Protein AF-A0A7R9M167-F1 (afdb_monomer)

Sequence (145 aa):
MDAEESMINKLKQACGYEFTSKLHRMFTDIKVSDDLNNNFNDYLRQNVVELGINFNIYVLQAGAWPLNQSALSPFAIPQSLEKSVSAFETFYASKFNGRKLTWLHHLCQTELKFGFTRRNYTVVMGTYHMAILLLFESSDSLHYW

Secondary structure (DSSP, 8-state):
-HHHHHHHHHHHHHH-HHHHHHHHHHHHHHHHHHHHHHHHHHHHHHTT---SS--------TTTS----TT-------HHHHHHHHHHHHHHHHHSTT------GGG-EEEEEE-SSSS-EEEEEEHHHHHHHHTTSS-S-----

Mean predicted aligned error: 4.82 Å

Organism: NCBI:txid1979941

Foldseek 3Di:
DVVLVVVLVVCCVVPNCVVSVLVVLQVVQQVVQVVLVVVLVVVCVVVVPDLVDDDGDGDHDPVSDPDDLPPDDDDDQDPSCPSVVVSSQVVCCVVDPPDDDDDDQQPDKDWDWDPPDPDIDIDIDGSVVVVVVVVCVPPVDDDPD

Radius of gyration: 18.95 Å; Cα contacts (8 Å, |Δi|>4): 97; chains: 1; bounding box: 45×37×58 Å

Structure (mmCIF, N/CA/C/O backbone):
data_AF-A0A7R9M167-F1
#
_entry.id   AF-A0A7R9M167-F1
#
loop_
_atom_site.group_PDB
_atom_site.id
_atom_site.type_symbol
_atom_site.label_atom_id
_atom_site.label_alt_id
_atom_site.label_comp_id
_atom_site.label_asym_id
_atom_site.label_entity_id
_atom_site.label_seq_id
_atom_site.pdbx_PDB_ins_code
_atom_site.Cartn_x
_atom_site.Cartn_y
_atom_site.Cartn_z
_atom_site.occupancy
_atom_site.B_iso_or_equiv
_atom_site.auth_seq_id
_atom_site.auth_comp_id
_atom_site.auth_asym_id
_atom_site.auth_atom_id
_atom_site.pdbx_PDB_model_num
ATOM 1 N N . MET A 1 1 ? 4.191 7.421 16.399 1.00 73.31 1 MET A N 1
ATOM 2 C CA . MET A 1 1 ? 3.004 6.681 16.869 1.00 73.31 1 MET A CA 1
ATOM 3 C C . MET A 1 1 ? 2.573 7.133 18.261 1.00 73.31 1 MET A C 1
ATOM 5 O O . MET A 1 1 ? 1.392 7.395 18.446 1.00 73.31 1 MET A O 1
ATOM 9 N N . ASP A 1 2 ? 3.497 7.293 19.217 1.00 84.38 2 ASP A N 1
ATOM 10 C CA . ASP A 1 2 ? 3.164 7.732 20.587 1.00 84.38 2 ASP A CA 1
ATOM 11 C C . ASP A 1 2 ? 2.513 9.124 20.661 1.00 84.38 2 ASP A C 1
ATOM 13 O O . ASP A 1 2 ? 1.600 9.354 21.457 1.00 84.38 2 ASP A O 1
ATOM 17 N N . ALA A 1 3 ? 2.959 10.064 19.821 1.00 92.31 3 ALA A N 1
ATOM 18 C CA . ALA A 1 3 ? 2.403 11.415 19.779 1.00 92.31 3 ALA A CA 1
ATOM 19 C C . ALA A 1 3 ? 0.954 11.414 19.270 1.00 92.31 3 ALA A C 1
ATOM 21 O O . ALA A 1 3 ? 0.082 12.068 19.847 1.00 92.31 3 ALA A O 1
ATOM 22 N N . GLU A 1 4 ? 0.685 10.647 18.218 1.00 90.38 4 GLU A N 1
ATOM 23 C CA . GLU A 1 4 ? -0.644 10.519 17.638 1.00 90.38 4 GLU A CA 1
ATOM 24 C C . GLU A 1 4 ? -1.601 9.761 18.571 1.00 90.38 4 GLU A C 1
ATOM 26 O O . GLU A 1 4 ? -2.745 10.179 18.756 1.00 90.38 4 GLU A O 1
ATOM 31 N N . GLU A 1 5 ? -1.127 8.707 19.240 1.00 90.38 5 GLU A N 1
ATOM 32 C CA . GLU A 1 5 ? -1.904 7.970 20.242 1.00 90.38 5 GLU A CA 1
ATOM 33 C C . GLU A 1 5 ? -2.239 8.856 21.456 1.00 90.38 5 GLU A C 1
ATOM 35 O O . GLU A 1 5 ? -3.380 8.885 21.927 1.00 90.38 5 GLU A O 1
ATOM 40 N N . SER A 1 6 ? -1.284 9.671 21.916 1.00 93.44 6 SER A N 1
ATOM 41 C CA . SER A 1 6 ? -1.509 10.676 22.964 1.00 93.44 6 SER A CA 1
ATOM 42 C C . SER A 1 6 ? -2.563 11.712 22.556 1.00 93.44 6 SER A C 1
ATOM 44 O O . SER A 1 6 ? -3.451 12.042 23.347 1.00 93.44 6 SER A O 1
ATOM 46 N N . MET A 1 7 ? -2.522 12.196 21.311 1.00 94.50 7 MET A N 1
ATOM 47 C CA . MET A 1 7 ? -3.517 13.133 20.782 1.00 94.50 7 MET A CA 1
ATOM 48 C C . MET A 1 7 ? -4.923 12.521 20.766 1.00 94.50 7 MET A C 1
ATOM 50 O O . MET A 1 7 ? -5.872 13.150 21.240 1.00 94.50 7 MET A O 1
ATOM 54 N N . ILE A 1 8 ? -5.060 11.287 20.276 1.00 93.25 8 ILE A N 1
ATOM 55 C CA . ILE A 1 8 ? -6.343 10.574 20.237 1.00 93.25 8 ILE A CA 1
ATOM 56 C C . ILE A 1 8 ? -6.891 10.372 21.654 1.00 93.25 8 ILE A C 1
ATOM 58 O O . ILE A 1 8 ? -8.076 10.608 21.895 1.00 93.25 8 ILE A O 1
ATOM 62 N N . ASN A 1 9 ? -6.037 10.006 22.611 1.00 93.62 9 ASN A N 1
ATOM 63 C CA . ASN A 1 9 ? -6.438 9.835 24.006 1.00 93.62 9 ASN A CA 1
ATOM 64 C C . ASN A 1 9 ? -6.940 11.141 24.635 1.00 93.62 9 ASN A C 1
ATOM 66 O O . ASN A 1 9 ? -7.956 11.133 25.333 1.00 93.62 9 ASN A O 1
ATOM 70 N N . LYS A 1 10 ? -6.296 12.276 24.345 1.00 95.81 10 LYS A N 1
ATOM 71 C CA . LYS A 1 10 ? -6.767 13.595 24.798 1.00 95.81 10 LYS A CA 1
ATOM 72 C C . LYS A 1 10 ? -8.117 13.964 24.180 1.00 95.81 10 LYS A C 1
ATOM 74 O O . LYS A 1 10 ? -9.009 14.409 24.896 1.00 95.81 10 LYS A O 1
ATOM 79 N N . LEU A 1 11 ? -8.305 13.722 22.880 1.00 95.94 11 LEU A N 1
ATOM 80 C CA . LEU A 1 11 ? -9.593 13.941 22.210 1.00 95.94 11 LEU A CA 1
ATOM 81 C C . LEU A 1 11 ? -10.695 13.046 22.783 1.00 95.94 11 LEU A C 1
ATOM 83 O O . LEU A 1 11 ? -11.822 13.497 22.961 1.00 95.94 11 LEU A O 1
ATOM 87 N N . LYS A 1 12 ? -10.375 11.798 23.132 1.00 95.62 12 LYS A N 1
ATOM 88 C CA . LYS A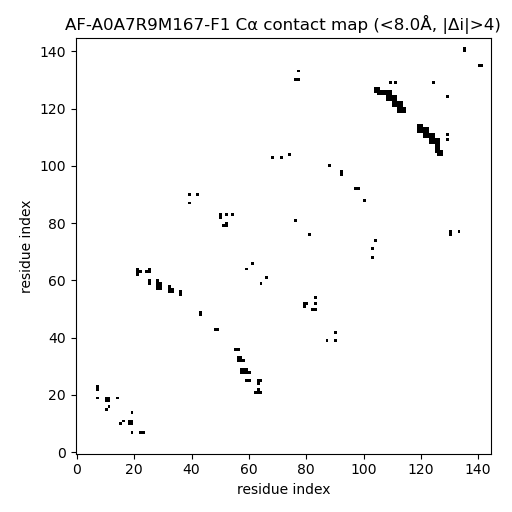 1 12 ? -11.315 10.875 23.775 1.00 95.62 12 LYS A CA 1
ATOM 89 C C . LYS A 1 12 ? -11.747 11.378 25.151 1.00 95.62 12 LYS A C 1
ATOM 91 O O . LYS A 1 12 ? -12.923 11.276 25.481 1.00 95.62 12 LYS A O 1
ATOM 96 N N . GLN A 1 13 ? -10.819 11.920 25.940 1.00 95.38 13 GLN A N 1
ATOM 97 C CA . GLN A 1 13 ? -11.131 12.506 27.247 1.00 95.38 13 GLN A CA 1
ATOM 98 C C . GLN A 1 13 ? -12.011 13.755 27.119 1.00 95.38 13 GLN A C 1
ATOM 100 O O . GLN A 1 13 ? -12.941 13.921 27.900 1.00 95.38 13 GLN A O 1
ATOM 105 N N . ALA A 1 14 ? -11.744 14.607 26.125 1.00 96.56 14 ALA A N 1
ATOM 106 C CA . ALA A 1 14 ? -12.472 15.860 25.933 1.00 96.56 14 ALA A CA 1
ATOM 107 C C . ALA A 1 14 ? -13.846 15.685 25.260 1.00 96.56 14 ALA A C 1
ATOM 109 O O . ALA A 1 14 ? -14.794 16.381 25.610 1.00 96.56 14 ALA A O 1
ATOM 110 N N . CYS A 1 15 ? -13.956 14.780 24.283 1.00 94.88 15 CYS A N 1
ATOM 111 C CA . CYS A 1 15 ? -15.110 14.680 23.379 1.00 94.88 15 CYS A CA 1
ATOM 112 C C . CYS A 1 15 ? -15.818 13.314 23.421 1.00 94.88 15 CYS A C 1
ATOM 114 O O . CYS A 1 15 ? -16.833 13.127 22.752 1.00 94.88 15 CYS A O 1
ATOM 116 N N . GLY A 1 16 ? -15.303 12.355 24.193 1.00 94.62 16 GLY A N 1
ATOM 117 C CA . GLY A 1 16 ? -15.867 11.016 24.330 1.00 94.62 16 GLY A CA 1
ATOM 118 C C . GLY A 1 16 ? -15.350 9.994 23.310 1.00 94.62 16 GLY A C 1
ATOM 119 O O . GLY A 1 16 ? -14.629 10.294 22.353 1.00 94.62 16 GLY A O 1
ATOM 120 N N . TYR A 1 17 ? -15.718 8.732 23.540 1.00 92.44 17 TYR A N 1
ATOM 121 C CA . TYR A 1 17 ? -15.259 7.599 22.731 1.00 92.44 17 TYR A CA 1
ATOM 122 C C . TYR A 1 17 ? -15.811 7.620 21.302 1.00 92.44 17 TYR A C 1
ATOM 124 O O . TYR A 1 17 ? -15.041 7.465 20.357 1.00 92.44 17 TYR A O 1
ATOM 132 N N . GLU A 1 18 ? -17.111 7.875 21.132 1.00 93.06 18 GLU A N 1
ATOM 133 C CA . GLU A 1 18 ? -17.768 7.859 19.816 1.00 93.06 18 GLU A CA 1
ATOM 134 C C . GLU A 1 18 ? -17.089 8.802 18.814 1.00 93.06 18 GLU A C 1
ATOM 136 O O . GLU A 1 18 ? -16.878 8.430 17.658 1.00 93.06 18 GLU A O 1
ATOM 141 N N . PHE A 1 19 ? -16.635 9.970 19.285 1.00 91.56 19 PHE A N 1
ATOM 142 C CA . PHE A 1 19 ? -15.918 10.959 18.479 1.00 91.56 19 PHE A CA 1
ATOM 143 C C . PHE A 1 19 ? -14.580 10.435 17.932 1.00 91.56 19 PHE A C 1
ATOM 145 O O . PHE A 1 19 ? -14.210 10.710 16.793 1.00 91.56 19 PHE A O 1
ATOM 152 N N . THR A 1 20 ? -13.855 9.645 18.726 1.00 94.81 20 THR A N 1
ATOM 153 C CA . THR A 1 20 ? -12.519 9.134 18.374 1.00 94.81 20 THR A CA 1
ATOM 154 C C . THR A 1 20 ? -12.533 7.706 17.831 1.00 94.81 20 THR A C 1
ATOM 156 O O . THR A 1 20 ? -11.479 7.176 17.476 1.00 94.81 20 THR A O 1
ATOM 159 N N . SER A 1 21 ? -13.703 7.072 17.743 1.00 93.69 21 SER A N 1
ATOM 160 C CA . SER A 1 21 ? -13.865 5.668 17.346 1.00 93.69 21 SER A CA 1
ATOM 161 C C . SER A 1 21 ? -13.231 5.353 15.984 1.00 93.69 21 SER A C 1
ATOM 163 O O . SER A 1 21 ? -12.514 4.361 15.849 1.00 93.69 21 SER A O 1
ATOM 165 N N . LYS A 1 22 ? -13.418 6.228 14.985 1.00 94.12 22 LYS A N 1
ATOM 166 C CA . LYS A 1 22 ? -12.805 6.084 13.653 1.00 94.12 22 LYS A CA 1
ATOM 167 C C . LYS A 1 22 ? -11.285 6.213 13.695 1.00 94.12 22 LYS A C 1
ATOM 169 O O . LYS A 1 22 ? -10.610 5.389 13.094 1.00 94.12 22 LYS A O 1
ATOM 174 N N . LEU A 1 23 ? -10.750 7.172 14.456 1.00 94.06 23 LEU A N 1
ATOM 175 C CA . LEU A 1 23 ? -9.301 7.358 14.604 1.00 94.06 23 LEU A CA 1
ATOM 176 C C . LEU A 1 23 ? -8.637 6.124 15.226 1.00 94.06 23 LEU A C 1
ATOM 178 O O . LEU A 1 23 ? -7.601 5.680 14.743 1.00 94.06 23 LEU A O 1
ATOM 182 N N . HIS A 1 24 ? -9.263 5.518 16.239 1.00 92.00 24 HIS A N 1
ATOM 183 C CA . HIS A 1 24 ? -8.767 4.264 16.812 1.00 92.00 24 HIS A CA 1
ATOM 184 C C . HIS A 1 24 ? -8.746 3.140 15.772 1.00 92.00 24 HIS A C 1
ATOM 186 O O . HIS A 1 24 ? -7.741 2.446 15.659 1.00 92.00 24 HIS A O 1
ATOM 192 N N . ARG A 1 25 ? -9.817 2.986 14.980 1.00 94.81 25 ARG A N 1
ATOM 193 C CA . ARG A 1 25 ? -9.866 1.979 13.907 1.00 94.81 25 ARG A CA 1
ATOM 194 C C . ARG A 1 25 ? -8.800 2.221 12.841 1.00 94.81 25 ARG A C 1
ATOM 196 O O . ARG A 1 25 ? -8.140 1.271 12.450 1.00 94.81 25 ARG A O 1
ATOM 203 N N . MET A 1 26 ? -8.569 3.473 12.442 1.00 95.25 26 MET A N 1
ATOM 204 C CA . MET A 1 26 ? -7.481 3.822 11.520 1.00 95.25 26 MET A CA 1
ATOM 205 C C . MET A 1 26 ? -6.118 3.387 12.078 1.00 95.25 26 MET A C 1
ATOM 207 O O . MET A 1 26 ? -5.324 2.788 11.362 1.00 95.25 26 MET A O 1
ATOM 211 N N . PHE A 1 27 ? -5.860 3.614 13.369 1.00 92.50 27 PHE A N 1
ATOM 212 C CA . PHE A 1 27 ? -4.628 3.157 14.024 1.00 92.50 27 PHE A CA 1
ATOM 213 C C . PHE A 1 27 ? -4.506 1.636 14.062 1.00 92.50 27 PHE A C 1
ATOM 215 O O . PHE A 1 27 ? -3.425 1.098 13.818 1.00 92.50 27 PHE A O 1
ATOM 222 N N . THR A 1 28 ? -5.603 0.941 14.360 1.00 94.00 28 THR A N 1
ATOM 223 C CA . THR A 1 28 ? -5.646 -0.520 14.313 1.00 94.00 28 THR A CA 1
ATOM 224 C C . THR A 1 28 ? -5.353 -1.034 12.907 1.00 94.00 28 THR A C 1
ATOM 226 O O . THR A 1 28 ? -4.544 -1.944 12.779 1.00 94.00 28 THR A O 1
ATOM 229 N N . ASP A 1 29 ? -5.931 -0.432 11.865 1.00 95.88 29 ASP A N 1
ATOM 230 C CA . ASP A 1 29 ? -5.687 -0.824 10.472 1.00 95.88 29 ASP A CA 1
ATOM 231 C C . ASP A 1 29 ? -4.199 -0.703 10.099 1.00 95.88 29 ASP A C 1
ATOM 233 O O . ASP A 1 29 ? -3.654 -1.612 9.473 1.00 95.88 29 ASP A O 1
ATOM 237 N N . ILE A 1 30 ? -3.516 0.370 10.527 1.00 94.12 30 ILE A N 1
ATOM 238 C CA . ILE A 1 30 ? -2.068 0.532 10.303 1.00 94.12 30 ILE A CA 1
ATOM 239 C C . ILE A 1 30 ? -1.275 -0.573 11.010 1.00 94.12 30 ILE A C 1
ATOM 241 O O . ILE A 1 30 ? -0.492 -1.257 10.358 1.00 94.12 30 ILE A O 1
ATOM 245 N N . LYS A 1 31 ? -1.522 -0.811 12.306 1.00 92.25 31 LYS A N 1
ATOM 246 C CA . LYS A 1 31 ? -0.802 -1.843 13.078 1.00 92.25 31 LYS A CA 1
ATOM 247 C C . LYS A 1 31 ? -1.037 -3.253 12.5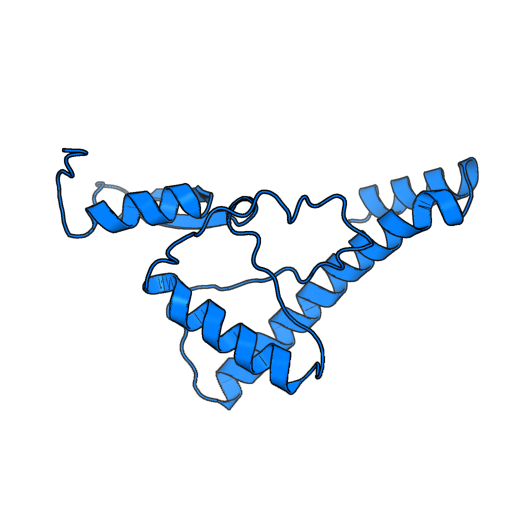15 1.00 92.25 31 LYS A C 1
ATOM 249 O O . LYS A 1 31 ? -0.099 -4.019 12.342 1.00 92.25 31 LYS A O 1
ATOM 254 N N . VAL A 1 32 ? -2.286 -3.587 12.185 1.00 95.00 32 VAL A N 1
ATOM 255 C CA . VAL A 1 32 ? -2.648 -4.899 11.619 1.00 95.00 32 VAL A CA 1
ATOM 256 C C . VAL A 1 32 ? -2.046 -5.095 10.227 1.00 95.00 32 VAL A C 1
ATOM 258 O O . VAL A 1 32 ? -1.731 -6.223 9.848 1.00 95.00 32 VAL A O 1
ATOM 261 N N . SER A 1 33 ? -1.867 -4.016 9.462 1.00 96.69 33 SER A N 1
ATOM 262 C CA . SER A 1 33 ? -1.200 -4.093 8.163 1.00 96.69 33 SER A CA 1
ATOM 263 C C . SER A 1 33 ? 0.259 -4.529 8.304 1.00 96.69 33 SER A C 1
ATOM 265 O O . SER A 1 33 ? 0.703 -5.355 7.512 1.00 96.69 33 SER A O 1
ATOM 267 N N . ASP A 1 34 ? 0.990 -4.077 9.326 1.00 95.38 34 ASP A N 1
ATOM 268 C CA . ASP A 1 34 ? 2.377 -4.510 9.562 1.00 95.38 34 ASP A CA 1
ATOM 269 C C . ASP A 1 34 ? 2.463 -6.031 9.791 1.00 95.38 34 ASP A C 1
ATOM 271 O O . ASP A 1 34 ? 3.247 -6.727 9.138 1.00 95.38 34 ASP A O 1
ATOM 275 N N . ASP A 1 35 ? 1.584 -6.580 10.635 1.00 95.62 35 ASP A N 1
ATOM 276 C CA . ASP A 1 35 ? 1.483 -8.029 10.850 1.00 95.62 35 ASP A CA 1
ATOM 277 C C . ASP A 1 35 ? 1.103 -8.770 9.563 1.00 95.62 35 ASP A C 1
ATOM 279 O O . ASP A 1 35 ? 1.605 -9.862 9.276 1.00 95.62 35 ASP A O 1
ATOM 283 N N . LEU A 1 36 ? 0.210 -8.194 8.760 1.00 96.94 36 LEU A N 1
ATOM 284 C CA . LEU A 1 36 ? -0.208 -8.774 7.491 1.00 96.94 36 LEU A CA 1
ATOM 285 C C . LEU A 1 36 ? 0.943 -8.821 6.478 1.00 96.94 36 LEU A C 1
ATOM 287 O O . LEU A 1 36 ? 1.078 -9.829 5.785 1.00 96.94 36 LEU A O 1
ATOM 291 N N . ASN A 1 37 ? 1.793 -7.793 6.431 1.00 97.75 37 ASN A N 1
ATOM 292 C CA . ASN A 1 37 ? 2.996 -7.773 5.597 1.00 97.75 37 ASN A CA 1
ATOM 293 C C . ASN A 1 37 ? 4.012 -8.827 6.040 1.00 97.75 37 ASN A C 1
ATOM 295 O O . ASN A 1 37 ? 4.558 -9.538 5.198 1.00 97.75 37 ASN A O 1
ATOM 299 N N . ASN A 1 38 ? 4.226 -9.000 7.346 1.00 96.94 38 ASN A N 1
ATOM 300 C CA . ASN A 1 38 ? 5.089 -10.068 7.862 1.00 96.94 38 ASN A CA 1
ATOM 301 C C . ASN A 1 38 ? 4.573 -11.452 7.444 1.00 96.94 38 ASN A C 1
ATOM 303 O O . ASN A 1 38 ? 5.310 -12.253 6.871 1.00 96.94 38 ASN A O 1
ATOM 307 N N . ASN A 1 39 ? 3.271 -11.688 7.622 1.00 97.12 39 ASN A N 1
ATOM 308 C CA . ASN A 1 39 ? 2.617 -12.916 7.178 1.00 97.12 39 ASN A CA 1
ATOM 309 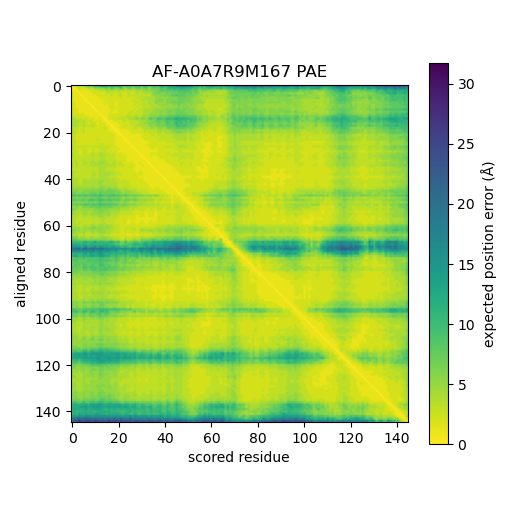C C . ASN A 1 39 ? 2.713 -13.133 5.659 1.00 97.12 39 ASN A C 1
ATOM 311 O O . ASN A 1 39 ? 2.837 -14.271 5.207 1.00 97.12 39 ASN A O 1
ATOM 315 N N . PHE A 1 40 ? 2.616 -12.063 4.869 1.00 97.88 40 PHE A N 1
ATOM 316 C CA . PHE A 1 40 ? 2.753 -12.132 3.419 1.00 97.88 40 PHE A CA 1
ATOM 317 C C . PHE A 1 40 ? 4.187 -12.490 3.017 1.00 97.88 40 PHE A C 1
ATOM 319 O O . PHE A 1 40 ? 4.382 -13.374 2.188 1.00 97.88 40 PHE A O 1
ATOM 326 N N . ASN A 1 41 ? 5.193 -11.894 3.657 1.00 96.75 41 ASN A N 1
ATOM 327 C CA . ASN A 1 41 ? 6.598 -12.238 3.436 1.00 96.75 41 ASN A CA 1
ATOM 328 C C . ASN A 1 41 ? 6.892 -13.711 3.754 1.00 96.75 41 ASN A C 1
ATOM 330 O O . ASN A 1 41 ? 7.603 -14.376 3.000 1.00 96.75 41 ASN A O 1
ATOM 334 N N . ASP A 1 42 ? 6.311 -14.252 4.824 1.00 96.69 42 ASP A N 1
ATOM 335 C CA . ASP A 1 42 ? 6.446 -15.674 5.148 1.00 96.69 42 ASP A CA 1
ATOM 336 C C . ASP A 1 42 ? 5.735 -16.568 4.127 1.00 96.69 42 ASP A C 1
ATOM 338 O O . ASP A 1 42 ? 6.292 -17.585 3.711 1.00 96.69 42 ASP A O 1
ATOM 342 N N . TYR A 1 43 ? 4.555 -16.163 3.648 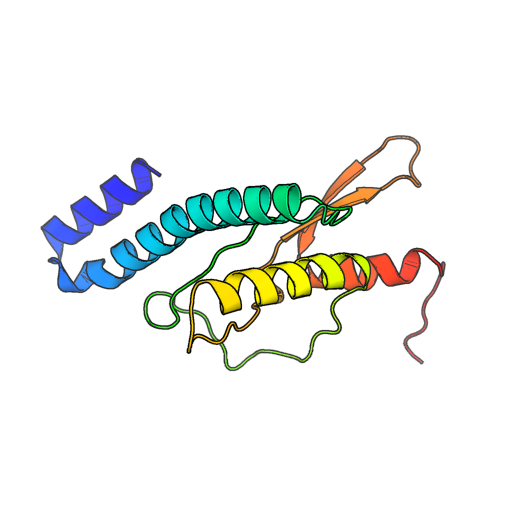1.00 97.06 43 TYR A N 1
ATOM 343 C CA . TYR A 1 43 ? 3.868 -16.838 2.546 1.00 97.06 43 TYR A CA 1
ATOM 344 C C . TYR A 1 43 ? 4.727 -16.871 1.272 1.00 97.06 43 TYR A C 1
ATOM 346 O O . TYR A 1 43 ? 4.850 -17.928 0.650 1.00 97.06 43 TYR A O 1
ATOM 354 N N . LEU A 1 44 ? 5.367 -15.756 0.901 1.00 96.56 44 LEU A N 1
ATOM 355 C CA . LEU A 1 44 ? 6.255 -15.692 -0.264 1.00 96.56 44 LEU A CA 1
ATOM 356 C C . LEU A 1 44 ? 7.441 -16.652 -0.121 1.00 96.56 44 LEU A C 1
ATOM 358 O O . LEU A 1 44 ? 7.759 -17.372 -1.066 1.00 96.56 44 LEU A O 1
ATOM 362 N N . ARG A 1 45 ? 8.058 -16.718 1.067 1.00 95.88 45 ARG A N 1
ATOM 363 C CA . ARG A 1 45 ? 9.171 -17.641 1.356 1.00 95.88 45 ARG A CA 1
ATOM 364 C C . ARG A 1 45 ? 8.744 -19.103 1.274 1.00 95.88 45 ARG A C 1
ATOM 366 O O . ARG A 1 45 ? 9.447 -19.904 0.668 1.00 95.88 45 ARG A O 1
ATOM 373 N N . GLN A 1 46 ? 7.598 -19.450 1.857 1.00 96.00 46 GLN A N 1
ATOM 374 C CA . GLN A 1 46 ? 7.083 -20.824 1.873 1.00 96.00 46 GLN A CA 1
ATOM 375 C C . GLN A 1 46 ? 6.708 -21.326 0.476 1.00 96.00 46 GLN A C 1
ATOM 377 O O . GLN A 1 46 ? 6.902 -22.500 0.176 1.00 96.00 46 GLN A O 1
ATOM 382 N N . ASN A 1 47 ? 6.200 -20.438 -0.380 1.00 95.00 47 ASN A N 1
ATOM 383 C CA . ASN A 1 47 ? 5.787 -20.771 -1.743 1.00 95.00 47 ASN A CA 1
ATOM 384 C C . ASN A 1 47 ? 6.870 -20.472 -2.794 1.00 95.00 47 ASN A C 1
ATOM 386 O O . ASN A 1 47 ? 6.610 -20.622 -3.984 1.00 95.00 47 ASN A O 1
ATOM 390 N N . VAL A 1 48 ? 8.069 -20.049 -2.369 1.00 94.69 48 VAL A N 1
ATOM 391 C CA . VAL A 1 48 ? 9.209 -19.711 -3.242 1.00 94.69 48 VAL A CA 1
ATOM 392 C C . VAL A 1 48 ? 8.815 -18.698 -4.334 1.00 94.69 48 VAL A C 1
ATOM 394 O O . VAL A 1 48 ? 9.166 -18.819 -5.507 1.00 94.69 48 VAL A O 1
ATOM 397 N N . VAL A 1 49 ? 8.034 -17.684 -3.950 1.00 93.81 49 VAL A N 1
ATOM 398 C CA . VAL A 1 49 ? 7.560 -16.628 -4.853 1.00 93.81 49 VAL A CA 1
ATOM 399 C C . VAL A 1 49 ? 8.473 -15.412 -4.739 1.00 93.81 49 VAL A C 1
ATOM 401 O O . VAL A 1 49 ? 8.460 -14.697 -3.741 1.00 93.81 49 VAL A O 1
ATOM 404 N N . GLU A 1 50 ? 9.231 -15.131 -5.795 1.00 93.69 50 GLU A N 1
ATOM 405 C CA . GLU A 1 50 ? 10.080 -13.938 -5.869 1.00 93.69 50 GLU A CA 1
ATOM 406 C C . GLU A 1 50 ? 9.355 -12.777 -6.551 1.00 93.69 50 GLU A C 1
ATOM 408 O O . GLU A 1 50 ? 8.991 -12.870 -7.723 1.00 93.69 50 GLU A O 1
ATOM 413 N N . LEU A 1 51 ? 9.155 -11.663 -5.845 1.00 93.50 51 LEU A N 1
ATOM 414 C CA . LEU A 1 51 ? 8.472 -10.491 -6.407 1.00 93.50 51 LEU A CA 1
ATOM 415 C C . LEU A 1 51 ? 9.376 -9.608 -7.277 1.00 93.50 51 LEU A C 1
ATOM 417 O O . LEU A 1 51 ? 8.877 -8.893 -8.137 1.00 93.50 51 LEU A O 1
ATOM 421 N N . GLY A 1 52 ? 10.693 -9.637 -7.056 1.00 91.75 52 GLY A N 1
ATOM 422 C CA . GLY A 1 52 ? 11.654 -8.765 -7.747 1.00 91.75 52 GLY A CA 1
ATOM 423 C C . GLY A 1 52 ? 11.670 -7.310 -7.256 1.00 91.75 52 GLY A C 1
ATOM 424 O O . GLY A 1 52 ? 12.533 -6.542 -7.669 1.00 91.75 52 GLY A O 1
ATOM 425 N N . ILE A 1 53 ? 10.766 -6.939 -6.345 1.00 93.25 53 ILE A N 1
ATOM 426 C CA . ILE A 1 53 ? 10.690 -5.619 -5.710 1.00 93.25 53 ILE A CA 1
ATOM 427 C C . ILE A 1 53 ? 10.433 -5.757 -4.208 1.00 93.25 53 ILE A C 1
ATOM 429 O O . ILE A 1 53 ? 9.895 -6.768 -3.753 1.00 93.25 53 ILE A O 1
ATOM 433 N N . ASN A 1 54 ? 10.770 -4.716 -3.444 1.00 93.12 54 ASN A N 1
ATOM 434 C CA . ASN A 1 54 ? 10.251 -4.576 -2.087 1.00 93.12 54 ASN A CA 1
ATOM 435 C C . ASN A 1 54 ? 8.774 -4.164 -2.157 1.00 93.12 54 ASN A C 1
ATOM 437 O O . ASN A 1 54 ? 8.424 -3.245 -2.899 1.00 93.12 54 ASN A O 1
ATOM 441 N N . PHE A 1 55 ? 7.915 -4.839 -1.399 1.00 95.25 55 PHE A N 1
ATOM 442 C CA . PHE A 1 55 ? 6.474 -4.634 -1.442 1.00 95.25 55 PHE A CA 1
ATOM 443 C C . PHE A 1 55 ? 5.906 -4.566 -0.027 1.00 95.25 55 PHE A C 1
ATOM 445 O O . PHE A 1 55 ? 6.133 -5.461 0.783 1.00 95.25 55 PHE A O 1
ATOM 452 N N . ASN A 1 56 ? 5.160 -3.500 0.252 1.00 95.69 56 ASN A N 1
ATOM 453 C CA . ASN A 1 56 ? 4.524 -3.252 1.539 1.00 95.69 56 ASN A CA 1
ATOM 454 C C . ASN A 1 56 ? 3.110 -2.716 1.308 1.00 95.69 56 ASN A C 1
ATOM 456 O O . ASN A 1 56 ? 2.904 -1.892 0.414 1.00 95.69 56 ASN A O 1
ATOM 460 N N . ILE A 1 57 ? 2.145 -3.159 2.110 1.00 96.44 57 ILE A N 1
ATOM 461 C CA . ILE A 1 57 ? 0.731 -2.840 1.915 1.00 96.44 57 ILE A CA 1
ATOM 462 C C . ILE A 1 57 ? 0.058 -2.287 3.165 1.00 96.44 57 ILE A C 1
ATOM 464 O O . ILE A 1 57 ? 0.393 -2.657 4.285 1.00 96.44 57 ILE A O 1
ATOM 468 N N . TYR A 1 58 ? -0.948 -1.440 2.961 1.00 97.06 58 TYR A N 1
ATOM 469 C CA . TYR A 1 58 ? -1.870 -1.020 4.009 1.00 97.06 58 TYR A CA 1
ATOM 470 C C . TYR A 1 58 ? -3.283 -1.453 3.636 1.00 97.06 58 TYR A C 1
ATOM 472 O O . TYR A 1 58 ? -3.823 -1.024 2.614 1.00 97.06 58 TYR A O 1
ATOM 480 N N . VAL A 1 59 ? -3.884 -2.313 4.456 1.00 96.25 59 VAL A N 1
ATOM 481 C CA . VAL A 1 59 ? -5.267 -2.764 4.279 1.00 96.25 59 VAL A CA 1
ATOM 482 C C . VAL A 1 59 ? -6.161 -1.939 5.190 1.00 96.25 59 VAL A C 1
ATOM 484 O O . VAL A 1 59 ? -6.077 -2.027 6.411 1.00 96.25 59 VAL A O 1
ATOM 487 N N . LEU A 1 60 ? -7.020 -1.127 4.576 1.00 95.56 60 LEU A N 1
ATOM 488 C CA . LEU A 1 60 ? -7.789 -0.092 5.262 1.00 95.56 60 LEU A CA 1
ATOM 489 C C . LEU A 1 60 ? -9.288 -0.398 5.218 1.00 95.56 60 LEU A C 1
ATOM 491 O O . LEU A 1 60 ? -9.837 -0.753 4.171 1.00 95.56 60 LEU A O 1
ATOM 495 N N . GLN A 1 61 ? -9.985 -0.220 6.339 1.00 92.75 61 GLN A N 1
ATOM 496 C CA . GLN A 1 61 ? -11.433 -0.392 6.392 1.00 92.75 61 GLN A CA 1
ATOM 497 C C . GLN A 1 61 ? -12.156 0.823 5.799 1.00 92.75 61 GLN A C 1
ATOM 499 O O . GLN A 1 61 ? -12.049 1.938 6.309 1.00 92.75 61 GLN A O 1
ATOM 504 N N . ALA A 1 62 ? -12.993 0.598 4.782 1.00 88.25 62 ALA A N 1
ATOM 505 C CA . ALA A 1 62 ? -13.746 1.658 4.100 1.00 88.25 62 ALA A CA 1
ATOM 506 C C . ALA A 1 62 ? -14.571 2.561 5.044 1.00 88.25 62 ALA A C 1
ATOM 508 O O . ALA A 1 62 ? -14.740 3.743 4.775 1.00 88.25 62 ALA A O 1
ATOM 509 N N . GLY A 1 63 ? -15.077 2.022 6.162 1.00 89.75 63 GLY A N 1
ATOM 510 C CA . GLY A 1 63 ? -15.877 2.782 7.131 1.00 89.75 63 GLY A CA 1
ATOM 511 C C . GLY A 1 63 ? -15.073 3.609 8.144 1.00 89.75 63 GLY A C 1
ATOM 512 O O . GLY A 1 63 ? -15.647 4.468 8.820 1.00 89.75 63 GLY A O 1
ATOM 513 N N . ALA A 1 64 ? -13.771 3.347 8.283 1.00 92.75 64 ALA A N 1
ATOM 514 C CA . ALA A 1 64 ? -12.898 4.057 9.218 1.00 92.75 64 ALA A CA 1
ATOM 515 C C . ALA A 1 64 ? -12.198 5.249 8.555 1.00 92.75 64 ALA A C 1
ATOM 517 O O . ALA A 1 64 ? -12.037 6.289 9.192 1.00 92.75 64 ALA A O 1
ATOM 518 N N . TRP A 1 65 ? -11.839 5.119 7.276 1.00 93.50 65 TRP A N 1
ATOM 519 C CA . TRP A 1 65 ? -11.050 6.117 6.566 1.00 93.50 65 TRP A CA 1
ATOM 520 C C . TRP A 1 65 ? -11.905 7.003 5.649 1.00 93.50 65 TRP A C 1
ATOM 522 O O . TRP A 1 65 ? -12.785 6.495 4.954 1.00 93.50 65 TRP A O 1
ATOM 532 N N . PRO A 1 66 ? -11.630 8.317 5.567 1.00 90.31 66 PRO A N 1
ATOM 533 C CA . PRO A 1 66 ? -12.320 9.228 4.655 1.00 90.31 66 PRO A CA 1
ATOM 534 C C . PRO A 1 66 ? -11.763 9.122 3.221 1.00 90.31 66 PRO A C 1
ATOM 536 O O . PRO A 1 66 ? -11.326 10.112 2.639 1.00 90.31 66 PRO A O 1
ATOM 539 N N . LEU A 1 67 ? -11.728 7.913 2.655 1.00 87.12 67 LEU A N 1
ATOM 540 C CA . LEU A 1 67 ? -11.157 7.651 1.329 1.00 87.12 67 LEU A CA 1
ATOM 541 C C . LEU A 1 67 ? -12.264 7.660 0.280 1.00 87.12 67 LEU A C 1
ATOM 543 O O . LEU A 1 67 ? -13.223 6.893 0.365 1.00 87.12 67 LEU A O 1
ATOM 547 N N . ASN A 1 68 ? -12.122 8.517 -0.728 1.00 78.50 68 ASN A N 1
ATOM 548 C CA . ASN A 1 68 ? -13.067 8.572 -1.832 1.00 78.50 68 ASN A CA 1
ATOM 549 C C . ASN A 1 68 ? -12.797 7.423 -2.816 1.00 78.50 68 ASN A C 1
ATOM 551 O O . ASN A 1 68 ? -11.860 7.477 -3.610 1.00 78.50 68 ASN A O 1
ATOM 555 N N . GLN A 1 69 ? -13.635 6.389 -2.769 1.00 71.88 69 GLN A N 1
ATOM 556 C CA . GLN A 1 69 ? -13.557 5.245 -3.685 1.00 71.88 69 GLN A CA 1
ATOM 557 C C . GLN A 1 69 ? -14.234 5.515 -5.040 1.00 71.88 69 GLN A C 1
ATOM 559 O O . GLN A 1 69 ? -14.063 4.739 -5.975 1.00 71.88 69 GLN A O 1
ATOM 564 N N . SER A 1 70 ? -14.984 6.613 -5.172 1.00 64.12 70 SER A N 1
ATOM 565 C CA . SER A 1 70 ? -15.764 6.938 -6.373 1.00 64.12 70 SER A CA 1
ATOM 566 C C . SER A 1 70 ? -14.937 7.595 -7.483 1.00 64.12 70 SER A C 1
ATOM 568 O O . SER A 1 70 ? -15.401 7.680 -8.613 1.00 64.12 70 SER A O 1
ATOM 570 N N . ALA A 1 71 ? -13.719 8.058 -7.182 1.00 62.41 71 ALA A N 1
ATOM 571 C CA . ALA A 1 71 ? -12.828 8.740 -8.127 1.00 62.41 71 ALA A CA 1
ATOM 572 C C . ALA A 1 71 ? -11.721 7.827 -8.693 1.00 62.41 71 ALA A C 1
ATOM 574 O O . ALA A 1 71 ? -10.654 8.299 -9.090 1.00 62.41 71 ALA A O 1
ATOM 575 N N . LEU A 1 72 ? -11.940 6.510 -8.703 1.00 74.31 72 LEU A N 1
ATOM 576 C CA . LEU A 1 72 ? -10.962 5.562 -9.230 1.00 74.31 72 LEU A CA 1
ATOM 577 C C . LEU A 1 72 ? -10.986 5.573 -10.758 1.00 74.31 72 LEU A C 1
ATOM 579 O O . LEU A 1 72 ? -11.848 4.968 -11.389 1.00 74.31 72 LEU A O 1
ATOM 583 N N . SER A 1 73 ? -10.018 6.275 -11.347 1.00 77.25 73 SER A N 1
ATOM 584 C CA . SER A 1 73 ? -9.698 6.122 -12.765 1.00 77.25 73 SER A CA 1
ATOM 585 C C . SER A 1 73 ? -9.171 4.707 -13.015 1.00 77.25 73 SER A C 1
ATOM 587 O O . SER A 1 73 ? -8.391 4.213 -12.191 1.00 77.25 73 SER A O 1
ATOM 589 N N . PRO A 1 74 ? -9.519 4.065 -14.146 1.00 83.12 74 PRO A N 1
ATOM 590 C CA . PRO A 1 74 ? -8.805 2.873 -14.574 1.00 83.12 74 PRO A CA 1
ATOM 591 C C . PRO A 1 74 ? -7.308 3.194 -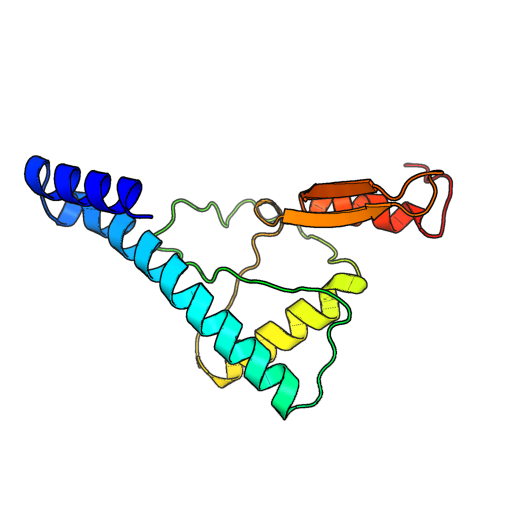14.642 1.00 83.12 74 PRO A C 1
ATOM 593 O O . PRO A 1 74 ? -6.904 4.233 -15.170 1.00 83.12 74 PRO A O 1
ATOM 596 N N . PHE A 1 75 ? -6.502 2.316 -14.056 1.00 88.25 75 PHE A N 1
ATOM 597 C CA . PHE A 1 75 ? -5.054 2.438 -14.006 1.00 88.25 75 PHE A CA 1
ATOM 598 C C . PHE A 1 75 ? -4.451 1.136 -14.516 1.00 88.25 75 PHE A C 1
ATOM 600 O O . PHE A 1 75 ? -4.683 0.073 -13.941 1.00 88.25 75 PHE A O 1
ATOM 607 N N . ALA A 1 76 ? -3.698 1.226 -15.610 1.00 90.12 76 ALA A N 1
ATOM 608 C CA . ALA A 1 76 ? -2.905 0.110 -16.095 1.00 90.12 76 ALA A CA 1
ATOM 609 C C . ALA A 1 76 ? -1.684 -0.030 -15.183 1.00 90.12 76 ALA A C 1
ATOM 611 O O . ALA A 1 76 ? -0.755 0.776 -15.241 1.00 90.12 76 ALA A O 1
ATOM 612 N N . ILE A 1 77 ? -1.726 -1.023 -14.297 1.00 90.12 77 ILE A N 1
ATOM 613 C CA . ILE A 1 77 ? -0.625 -1.308 -13.383 1.00 90.12 77 ILE A CA 1
ATOM 614 C C . ILE A 1 77 ? 0.587 -1.744 -14.223 1.00 90.12 77 ILE A C 1
ATOM 616 O O . ILE A 1 77 ? 0.449 -2.655 -15.039 1.00 90.12 77 ILE A O 1
ATOM 620 N N . PRO A 1 78 ? 1.769 -1.127 -14.048 1.00 91.88 78 PRO A N 1
ATOM 621 C CA . PRO A 1 78 ? 2.969 -1.556 -14.756 1.00 91.88 78 PRO A CA 1
ATOM 622 C C . PRO A 1 78 ? 3.325 -3.009 -14.442 1.00 91.88 78 PRO A C 1
ATOM 624 O O . PRO A 1 78 ? 3.190 -3.444 -13.296 1.00 91.88 78 PRO A O 1
ATOM 627 N N . GLN A 1 79 ? 3.852 -3.728 -15.434 1.00 89.19 79 GLN A N 1
ATOM 628 C CA . GLN A 1 79 ? 4.186 -5.155 -15.330 1.00 89.19 79 GLN A CA 1
ATOM 629 C C . GLN A 1 79 ? 5.068 -5.473 -14.108 1.00 89.19 79 GLN A C 1
ATOM 631 O O . GLN A 1 79 ? 4.875 -6.489 -13.442 1.00 89.19 79 GLN A O 1
ATOM 636 N N . SER A 1 80 ? 5.983 -4.565 -13.752 1.00 88.44 80 SER A N 1
ATOM 637 C CA . SER A 1 80 ? 6.864 -4.693 -12.584 1.00 88.44 80 SER A CA 1
ATOM 638 C C . SER A 1 80 ? 6.120 -4.775 -11.243 1.00 88.44 80 SER A C 1
ATOM 640 O O . SER A 1 80 ? 6.660 -5.314 -10.282 1.00 88.44 80 SER A O 1
ATOM 642 N N . LEU A 1 81 ? 4.891 -4.252 -11.152 1.00 92.62 81 LEU A N 1
ATOM 643 C CA . LEU A 1 81 ? 4.057 -4.295 -9.942 1.00 92.62 81 LEU A CA 1
ATOM 644 C C . LEU A 1 81 ? 2.991 -5.399 -9.981 1.00 92.62 81 LEU A C 1
ATOM 646 O O . LEU A 1 81 ? 2.512 -5.820 -8.927 1.00 92.62 81 LEU A O 1
ATOM 650 N N . GLU A 1 82 ? 2.614 -5.866 -11.172 1.00 93.75 82 GLU A N 1
ATOM 651 C CA . GLU A 1 82 ? 1.495 -6.791 -11.387 1.00 93.75 82 GLU A CA 1
ATOM 652 C C . GLU A 1 82 ? 1.656 -8.096 -10.597 1.00 93.75 82 GLU A C 1
ATOM 654 O O . GLU A 1 82 ? 0.726 -8.539 -9.919 1.00 93.75 82 GLU A O 1
ATOM 659 N N . LYS A 1 83 ? 2.870 -8.663 -10.593 1.00 94.88 83 LYS A N 1
ATOM 660 C CA . LYS A 1 83 ? 3.180 -9.888 -9.842 1.00 94.88 83 LYS A CA 1
ATOM 661 C C . LYS A 1 83 ? 2.936 -9.719 -8.341 1.00 94.88 83 LYS A C 1
ATOM 663 O O . LYS A 1 83 ? 2.357 -10.602 -7.713 1.00 94.88 83 LYS A O 1
ATOM 668 N N . SER A 1 84 ? 3.350 -8.588 -7.775 1.00 95.62 84 SER A N 1
ATOM 669 C CA . SER A 1 84 ? 3.199 -8.290 -6.346 1.00 95.62 84 SER A CA 1
ATOM 670 C C . SER A 1 84 ? 1.739 -8.092 -5.956 1.00 95.62 84 SER A C 1
ATOM 672 O O . SER A 1 84 ? 1.289 -8.654 -4.958 1.00 95.62 84 SER A O 1
ATOM 674 N N . VAL A 1 85 ? 0.983 -7.359 -6.778 1.00 95.44 85 VAL A N 1
ATOM 675 C CA . VAL A 1 85 ? -0.459 -7.149 -6.594 1.00 95.44 85 VAL A CA 1
ATOM 676 C C . VAL A 1 85 ? -1.204 -8.485 -6.636 1.00 95.44 85 VAL A C 1
ATOM 678 O O . VAL A 1 85 ? -1.915 -8.816 -5.689 1.00 95.44 85 VAL A O 1
ATOM 681 N N . SER A 1 86 ? -0.973 -9.298 -7.669 1.00 94.94 86 SER A N 1
ATOM 682 C CA . SER A 1 86 ? -1.642 -10.594 -7.842 1.00 94.94 86 SER A CA 1
ATOM 683 C C . SER A 1 86 ? -1.287 -11.603 -6.738 1.00 94.94 86 SER A C 1
ATOM 685 O O . SER A 1 86 ? -2.165 -12.286 -6.195 1.00 94.94 86 SER A O 1
ATOM 687 N N . ALA A 1 87 ? -0.010 -11.669 -6.345 1.00 96.19 87 ALA A N 1
ATOM 688 C CA . ALA A 1 87 ? 0.433 -12.524 -5.247 1.00 96.19 87 ALA A CA 1
ATOM 689 C C . ALA A 1 87 ? -0.237 -12.129 -3.925 1.00 96.19 87 ALA A C 1
ATOM 691 O O . ALA A 1 87 ? -0.676 -13.002 -3.171 1.00 96.19 87 ALA A O 1
ATOM 692 N N . PHE A 1 88 ? -0.359 -10.824 -3.661 1.00 97.38 88 PHE A N 1
ATOM 693 C CA . PHE A 1 88 ? -1.027 -10.336 -2.463 1.00 97.38 88 PHE A CA 1
ATOM 694 C C . PHE A 1 88 ? -2.531 -10.623 -2.476 1.00 97.38 88 PHE A C 1
ATOM 696 O O . PHE A 1 88 ? -3.066 -11.069 -1.464 1.00 97.38 88 PHE A O 1
ATOM 703 N N . GLU A 1 89 ? -3.221 -10.427 -3.602 1.00 95.88 89 GLU A N 1
ATOM 704 C CA . GLU A 1 89 ? -4.650 -10.751 -3.723 1.00 95.88 89 GLU A CA 1
ATOM 705 C C . GLU A 1 89 ? -4.923 -12.231 -3.445 1.00 95.88 89 GLU A C 1
ATOM 707 O O . GLU A 1 89 ? -5.841 -12.560 -2.692 1.00 95.88 89 GLU A O 1
ATOM 712 N N . THR A 1 90 ? -4.081 -13.118 -3.981 1.00 95.62 90 THR A N 1
ATOM 713 C CA . THR A 1 90 ? -4.172 -14.568 -3.752 1.00 95.62 90 THR A CA 1
ATOM 714 C C . THR A 1 90 ? -3.971 -14.908 -2.276 1.00 95.62 90 THR A C 1
ATOM 716 O O . THR A 1 90 ? -4.788 -15.608 -1.670 1.00 95.62 90 THR A O 1
ATOM 719 N N . PHE A 1 91 ? -2.915 -14.364 -1.668 1.00 96.88 91 PHE A N 1
ATOM 720 C CA . PHE A 1 91 ? -2.643 -14.521 -0.242 1.00 96.88 91 PHE A CA 1
ATOM 721 C C . PHE A 1 91 ? -3.814 -14.021 0.615 1.00 96.88 91 PHE A C 1
ATOM 723 O O . PHE A 1 91 ? -4.286 -14.731 1.507 1.00 96.88 91 PHE A O 1
ATOM 730 N N . TYR A 1 92 ? -4.326 -12.825 0.327 1.00 96.88 92 TYR A N 1
ATOM 731 C CA . TYR A 1 92 ? -5.384 -12.200 1.111 1.00 96.88 92 TYR A CA 1
ATOM 732 C C . TYR A 1 92 ? -6.705 -12.966 0.993 1.00 96.88 92 TYR A C 1
ATOM 734 O O . TYR A 1 92 ? -7.355 -13.218 2.008 1.00 96.88 92 TYR A O 1
ATOM 742 N N . ALA A 1 93 ? -7.070 -13.406 -0.214 1.00 95.44 93 ALA A N 1
ATOM 743 C CA . ALA A 1 93 ? -8.259 -14.222 -0.449 1.00 95.44 93 ALA A CA 1
ATOM 744 C C . ALA A 1 93 ? -8.198 -15.569 0.291 1.00 95.44 93 ALA A C 1
ATOM 746 O O . ALA A 1 93 ? -9.216 -16.023 0.814 1.00 95.44 93 ALA A O 1
ATOM 747 N N . SER A 1 94 ? -7.009 -16.178 0.402 1.00 94.31 94 SER A N 1
ATOM 748 C CA . SER A 1 94 ? -6.824 -17.436 1.141 1.00 94.31 94 SER A CA 1
ATOM 749 C C . SER A 1 94 ? -7.076 -17.294 2.649 1.00 94.31 94 SER A C 1
ATOM 751 O O . SER A 1 94 ? -7.574 -18.225 3.281 1.00 94.31 94 SER A O 1
ATOM 753 N N . LYS A 1 95 ? -6.770 -16.123 3.229 1.00 93.81 95 LYS A N 1
ATO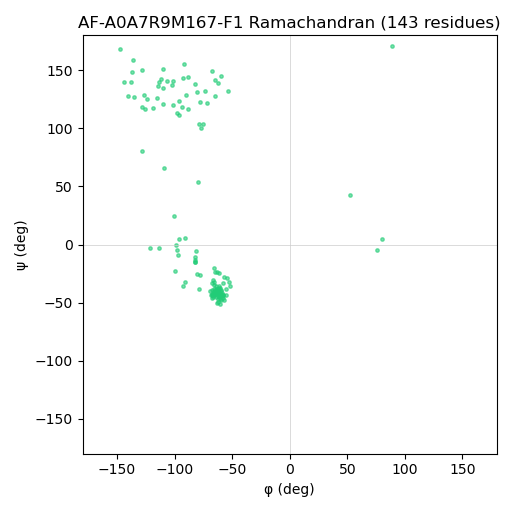M 754 C CA . LYS A 1 95 ? -6.956 -15.844 4.663 1.00 93.81 95 LYS A CA 1
ATOM 755 C C . LYS A 1 95 ? -8.321 -15.243 4.996 1.00 93.81 95 LYS A C 1
ATOM 757 O O . LYS A 1 95 ? -8.840 -15.485 6.084 1.00 93.81 95 LYS A O 1
ATOM 762 N N . PHE A 1 96 ? -8.899 -14.449 4.097 1.00 94.00 96 PHE A N 1
ATOM 763 C CA . PHE A 1 96 ? -10.095 -13.650 4.370 1.00 94.00 96 PHE A CA 1
ATOM 764 C C . PHE A 1 96 ? -11.181 -13.878 3.319 1.00 94.00 96 PHE A C 1
ATOM 766 O O . PHE A 1 96 ? -11.395 -13.062 2.420 1.00 94.00 96 PHE A O 1
ATOM 773 N N . ASN A 1 97 ? -11.915 -14.978 3.475 1.00 92.19 97 ASN A N 1
ATOM 774 C CA . ASN A 1 97 ? -13.029 -15.305 2.592 1.00 92.19 97 ASN A CA 1
ATOM 775 C C . ASN A 1 97 ? -14.144 -14.238 2.671 1.00 92.19 97 ASN A C 1
ATOM 777 O O . ASN A 1 97 ? -14.475 -13.735 3.747 1.00 92.19 97 ASN A O 1
ATOM 781 N N . GLY A 1 98 ? -14.717 -13.883 1.520 1.00 89.81 98 GLY A N 1
ATOM 782 C CA . GLY A 1 98 ? -15.812 -12.918 1.404 1.00 89.81 98 GLY A CA 1
ATOM 783 C C . GLY A 1 98 ? -15.397 -11.443 1.439 1.00 89.81 98 GLY A C 1
ATOM 784 O O . GLY A 1 98 ? -16.269 -10.575 1.415 1.00 89.81 98 GLY A O 1
ATOM 785 N N . ARG A 1 99 ? -14.095 -11.125 1.480 1.00 92.25 99 ARG A N 1
ATOM 786 C CA . ARG A 1 99 ? -13.598 -9.743 1.378 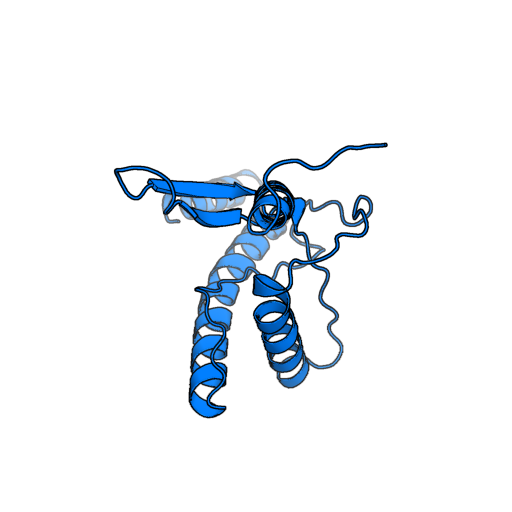1.00 92.25 99 ARG A CA 1
ATOM 787 C C . ARG A 1 99 ? -13.060 -9.456 -0.020 1.00 92.25 99 ARG A C 1
ATOM 789 O O . ARG A 1 99 ? -12.319 -10.256 -0.579 1.00 92.25 99 ARG A O 1
ATOM 796 N N . LYS A 1 100 ? -13.390 -8.279 -0.555 1.00 88.81 100 LYS A N 1
ATOM 797 C CA . LYS A 1 100 ? -12.850 -7.762 -1.819 1.00 88.81 100 LYS A CA 1
ATOM 798 C C . LYS A 1 100 ? -11.926 -6.581 -1.537 1.00 88.81 100 LYS A C 1
ATOM 800 O O . LYS A 1 100 ? -12.280 -5.709 -0.745 1.00 88.81 100 LYS A O 1
ATOM 805 N N . LEU A 1 101 ? -10.760 -6.566 -2.176 1.00 93.19 101 LEU A N 1
ATOM 806 C CA . LEU A 1 101 ? -9.823 -5.447 -2.120 1.00 93.19 101 LEU A CA 1
ATOM 807 C C . LEU A 1 101 ? -10.138 -4.435 -3.228 1.00 93.19 101 LEU A C 1
ATOM 809 O O . LEU A 1 101 ? -10.526 -4.808 -4.335 1.00 93.19 101 LEU A O 1
ATOM 813 N N . THR A 1 102 ? -9.944 -3.158 -2.911 1.00 92.12 102 THR A N 1
ATOM 814 C CA . THR A 1 102 ? -10.000 -2.050 -3.868 1.00 92.12 102 THR A CA 1
ATOM 815 C C . THR A 1 102 ? -8.692 -1.281 -3.752 1.00 92.12 102 THR A C 1
ATOM 817 O O . THR A 1 102 ? -8.399 -0.716 -2.699 1.00 92.12 102 THR A O 1
ATOM 820 N N . TRP A 1 103 ? -7.902 -1.263 -4.822 1.00 92.06 103 TRP A N 1
ATOM 821 C CA . TRP A 1 103 ? -6.595 -0.614 -4.830 1.00 92.06 103 TRP A CA 1
ATOM 822 C C . TRP A 1 103 ? -6.714 0.899 -5.027 1.00 92.06 103 TRP A C 1
ATOM 824 O O . TRP A 1 103 ? -7.386 1.374 -5.941 1.00 92.06 103 TRP A O 1
ATOM 834 N N . LEU A 1 104 ? -6.028 1.665 -4.176 1.00 93.00 104 LEU A N 1
ATOM 835 C CA . LEU A 1 104 ? -6.004 3.130 -4.217 1.00 93.00 104 LEU A CA 1
ATOM 836 C C . LEU A 1 104 ? -4.632 3.634 -4.692 1.00 93.00 104 LEU A C 1
ATOM 838 O O . LEU A 1 104 ? -3.907 4.285 -3.945 1.00 93.00 104 LEU A O 1
ATOM 842 N N . HIS A 1 105 ? -4.272 3.347 -5.946 1.00 92.12 105 HIS A N 1
ATOM 843 C CA . HIS A 1 105 ? -2.933 3.632 -6.495 1.00 92.12 105 HIS A CA 1
ATOM 844 C C . HIS A 1 105 ? -2.504 5.107 -6.419 1.00 92.12 105 HIS A C 1
ATOM 846 O O . HIS A 1 105 ? -1.315 5.396 -6.307 1.00 92.12 105 HIS A O 1
ATOM 852 N N . HIS A 1 106 ? -3.456 6.043 -6.426 1.00 90.75 106 HIS A N 1
ATOM 853 C CA . HIS A 1 106 ? -3.187 7.476 -6.270 1.00 90.75 106 HIS A CA 1
ATOM 854 C C . HIS A 1 106 ? -2.636 7.859 -4.882 1.00 90.75 106 HIS A C 1
ATOM 856 O O . HIS A 1 106 ? -2.033 8.919 -4.744 1.00 90.75 106 HIS A O 1
ATOM 862 N N . LEU A 1 107 ? -2.827 7.011 -3.864 1.00 92.75 107 LEU A N 1
ATOM 863 C CA . LEU A 1 107 ? -2.263 7.177 -2.517 1.00 92.75 107 LEU A CA 1
ATOM 864 C C . LEU A 1 107 ? -0.977 6.366 -2.321 1.00 92.75 107 LEU A C 1
ATOM 866 O O . LEU A 1 107 ? -0.308 6.507 -1.300 1.00 92.75 107 LEU A O 1
ATOM 870 N N . CYS A 1 108 ? -0.634 5.503 -3.278 1.00 93.75 108 CYS A N 1
ATOM 871 C CA . CYS A 1 108 ? 0.530 4.637 -3.194 1.00 93.75 108 CYS A CA 1
ATOM 872 C C . CYS A 1 108 ? 1.801 5.381 -3.617 1.00 93.75 108 CYS A C 1
ATOM 874 O O . CYS A 1 108 ? 1.831 6.084 -4.635 1.00 93.75 108 CYS A O 1
ATOM 876 N N . GLN A 1 109 ? 2.875 5.145 -2.870 1.00 95.44 109 GLN A N 1
ATOM 877 C CA . GLN A 1 109 ? 4.211 5.655 -3.152 1.00 95.44 109 GLN A CA 1
ATOM 878 C C . GLN A 1 109 ? 5.139 4.523 -3.585 1.00 95.44 109 GLN A C 1
ATOM 880 O O . GLN A 1 109 ? 4.980 3.376 -3.175 1.00 95.44 109 GLN A O 1
ATOM 885 N N . THR A 1 110 ? 6.116 4.872 -4.408 1.00 95.06 110 THR A N 1
ATOM 886 C CA . THR A 1 110 ? 7.105 3.959 -4.976 1.00 95.06 110 THR A CA 1
ATOM 887 C C . THR A 1 110 ? 8.478 4.604 -4.922 1.00 95.06 110 THR A C 1
ATOM 889 O O . THR A 1 110 ? 8.598 5.820 -5.080 1.00 95.06 110 THR A O 1
ATOM 892 N N . GLU A 1 111 ? 9.508 3.786 -4.767 1.00 95.56 111 GLU A N 1
ATOM 893 C CA . GLU A 1 111 ? 10.901 4.211 -4.799 1.00 95.56 111 GLU A CA 1
ATOM 894 C C . GLU A 1 111 ? 11.568 3.670 -6.071 1.00 95.56 111 GLU A C 1
ATOM 896 O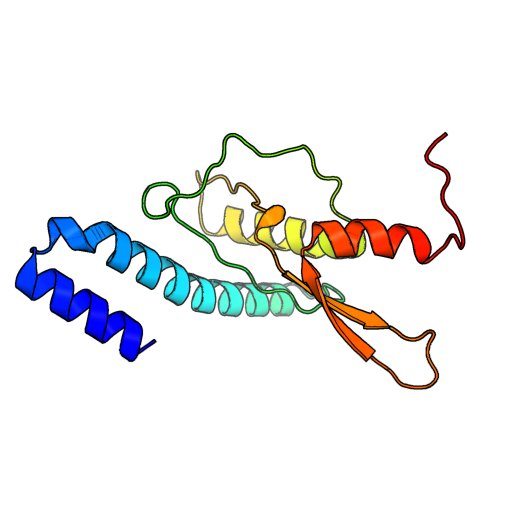 O . GLU A 1 111 ? 11.585 2.462 -6.301 1.00 95.56 111 GLU A O 1
ATOM 901 N N . LEU A 1 112 ? 12.096 4.562 -6.914 1.00 93.62 112 LEU A N 1
ATOM 902 C CA . LEU A 1 112 ? 12.812 4.205 -8.140 1.00 93.62 112 LEU A CA 1
ATOM 903 C C . LEU A 1 112 ? 14.282 4.586 -8.045 1.00 93.62 112 LEU A C 1
ATOM 905 O O . LEU A 1 112 ? 14.627 5.678 -7.592 1.00 93.62 112 LEU A O 1
ATOM 909 N N . LYS A 1 113 ? 15.147 3.705 -8.551 1.00 92.88 113 LYS A N 1
ATOM 910 C CA . LYS A 1 113 ? 16.577 3.964 -8.694 1.00 92.88 113 LYS A CA 1
ATOM 911 C C . LYS A 1 113 ? 16.906 4.322 -10.141 1.00 92.88 113 LYS A C 1
ATOM 913 O O . LYS A 1 113 ? 16.738 3.508 -11.041 1.00 92.88 113 LYS A O 1
ATOM 918 N N . PHE A 1 114 ? 17.441 5.516 -10.351 1.00 91.62 114 PHE A N 1
ATOM 919 C CA . PHE A 1 114 ? 17.912 5.985 -11.647 1.00 91.62 114 PHE A CA 1
ATOM 920 C C . PHE A 1 114 ? 19.373 5.596 -11.868 1.00 91.62 114 PHE A C 1
ATOM 922 O O . PHE A 1 114 ? 20.264 6.041 -11.138 1.00 91.62 114 PHE A O 1
ATOM 929 N N . GLY A 1 115 ? 19.601 4.756 -12.880 1.00 88.00 115 GLY A N 1
ATOM 930 C CA . GLY A 1 115 ? 20.926 4.263 -13.273 1.00 88.00 115 GLY A CA 1
ATOM 931 C C . GLY A 1 115 ? 21.577 5.006 -14.444 1.00 88.00 115 GLY A C 1
ATOM 932 O O . GLY A 1 115 ? 22.719 4.715 -14.775 1.00 88.00 115 GLY A O 1
ATOM 933 N N . PHE A 1 116 ? 20.880 5.955 -15.078 1.00 83.38 116 PHE A N 1
ATOM 934 C CA . PHE A 1 116 ? 21.388 6.659 -16.266 1.00 83.38 116 PHE A CA 1
ATOM 935 C C . PHE A 1 116 ? 22.339 7.824 -15.940 1.00 83.38 116 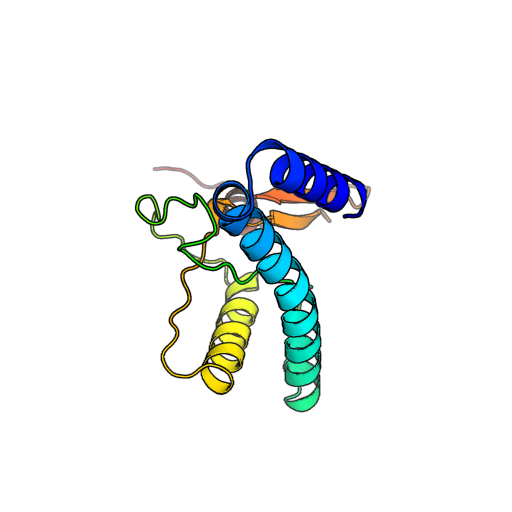PHE A C 1
ATOM 937 O O . PHE A 1 116 ? 23.035 8.341 -16.812 1.00 83.38 116 PHE A O 1
ATOM 944 N N . THR A 1 117 ? 22.375 8.273 -14.686 1.00 88.19 117 THR A N 1
ATOM 945 C CA . THR A 1 117 ? 23.243 9.360 -14.221 1.00 88.19 117 THR A CA 1
ATOM 946 C C . THR A 1 117 ? 24.577 8.834 -13.694 1.00 88.19 117 THR A C 1
ATOM 948 O O . THR A 1 117 ? 24.674 7.725 -13.180 1.00 88.19 117 THR A O 1
ATOM 951 N N . ARG A 1 118 ? 25.622 9.678 -13.710 1.00 90.56 118 ARG A N 1
ATOM 952 C CA . ARG A 1 118 ? 26.953 9.340 -13.153 1.00 90.56 118 ARG A CA 1
ATOM 953 C C . ARG A 1 118 ? 26.906 8.882 -11.685 1.00 90.56 118 ARG A C 1
ATOM 955 O O . ARG A 1 118 ? 27.782 8.148 -11.237 1.00 90.56 118 ARG A O 1
ATOM 962 N N . ARG A 1 119 ? 25.925 9.365 -10.920 1.00 93.06 119 ARG A N 1
ATOM 963 C CA . ARG A 1 119 ? 25.623 8.917 -9.556 1.00 93.06 119 ARG A CA 1
ATOM 964 C C . ARG A 1 119 ? 24.289 8.193 -9.573 1.00 93.06 119 ARG A C 1
ATOM 966 O O . ARG A 1 119 ? 23.383 8.646 -10.257 1.00 93.06 119 ARG A O 1
ATOM 973 N N . ASN A 1 120 ? 24.153 7.134 -8.786 1.00 91.00 120 ASN A N 1
ATOM 974 C CA . ASN A 1 120 ? 22.856 6.498 -8.589 1.00 91.00 120 ASN A CA 1
ATOM 975 C C . ASN A 1 120 ? 21.973 7.410 -7.732 1.00 91.00 120 ASN A C 1
ATOM 977 O O . ASN A 1 120 ? 22.356 7.735 -6.606 1.00 91.00 120 ASN A O 1
ATOM 981 N N . TYR A 1 121 ? 20.811 7.796 -8.251 1.00 93.31 121 TYR A N 1
ATOM 982 C CA . TYR A 1 121 ? 19.796 8.514 -7.482 1.00 93.31 121 TYR A CA 1
ATOM 983 C C . TYR A 1 121 ? 18.636 7.588 -7.167 1.00 93.31 121 TYR A C 1
ATOM 985 O O . TYR A 1 121 ? 18.217 6.809 -8.018 1.00 93.31 121 TYR A O 1
ATOM 993 N N . THR A 1 122 ? 18.100 7.717 -5.963 1.00 94.62 122 THR A N 1
ATOM 994 C CA . THR A 1 122 ? 16.878 7.040 -5.549 1.00 94.62 122 THR A CA 1
ATOM 995 C C . THR A 1 122 ? 15.821 8.102 -5.287 1.00 94.62 122 THR A C 1
ATOM 997 O O . THR A 1 122 ? 16.085 9.063 -4.563 1.00 94.62 122 THR A O 1
ATOM 1000 N N . VAL A 1 123 ? 14.656 7.977 -5.916 1.00 95.50 123 VAL A N 1
ATOM 1001 C CA . VAL A 1 123 ? 13.581 8.971 -5.847 1.00 95.50 123 VAL A CA 1
ATOM 1002 C C . VAL A 1 123 ? 12.288 8.297 -5.429 1.00 95.50 123 VAL A C 1
ATOM 1004 O O . VAL A 1 123 ? 11.850 7.328 -6.047 1.00 95.50 123 VAL A O 1
ATOM 1007 N N . VAL A 1 124 ? 11.658 8.865 -4.404 1.00 96.75 124 VAL A N 1
ATOM 1008 C CA . VAL A 1 124 ? 10.316 8.486 -3.966 1.00 96.75 124 VAL A CA 1
ATOM 1009 C C . VAL A 1 124 ? 9.297 9.335 -4.717 1.00 96.75 124 VAL A C 1
ATOM 1011 O O . VAL A 1 124 ? 9.400 10.562 -4.754 1.00 96.75 124 VAL A O 1
ATOM 1014 N N . MET A 1 125 ? 8.307 8.691 -5.323 1.00 96.38 125 MET A N 1
ATOM 1015 C CA . MET A 1 125 ? 7.248 9.351 -6.085 1.00 96.38 125 MET A CA 1
ATOM 1016 C C . MET A 1 125 ? 5.927 8.588 -5.987 1.00 96.38 125 MET A C 1
ATOM 1018 O O . MET A 1 125 ? 5.881 7.456 -5.517 1.00 96.38 125 MET A O 1
ATOM 1022 N N . GLY A 1 126 ? 4.837 9.213 -6.431 1.00 95.94 126 GLY A N 1
ATOM 1023 C CA . GLY A 1 126 ? 3.547 8.535 -6.561 1.00 95.94 126 GLY A CA 1
ATOM 1024 C C . GLY A 1 126 ? 3.563 7.468 -7.660 1.00 95.94 126 GLY A C 1
ATOM 1025 O O . GLY A 1 126 ? 4.229 7.628 -8.685 1.00 95.94 126 GLY A O 1
ATOM 1026 N N . THR A 1 127 ? 2.766 6.416 -7.478 1.00 94.31 127 THR A N 1
ATOM 1027 C CA . THR A 1 127 ? 2.708 5.259 -8.396 1.00 94.31 127 THR A CA 1
ATOM 1028 C C . THR A 1 127 ? 2.342 5.655 -9.831 1.00 94.31 127 THR A C 1
ATOM 1030 O O . THR A 1 127 ? 2.845 5.069 -10.786 1.00 94.31 127 THR A O 1
ATOM 1033 N N . TYR A 1 128 ? 1.511 6.687 -10.009 1.00 93.69 128 TYR A N 1
ATOM 1034 C CA . TYR A 1 128 ? 1.169 7.202 -11.340 1.00 93.69 128 TYR A CA 1
ATOM 1035 C C . TYR A 1 128 ? 2.372 7.812 -12.062 1.00 93.69 128 TYR A C 1
ATOM 1037 O O . TYR A 1 128 ? 2.556 7.567 -13.250 1.00 93.69 128 TYR A O 1
ATOM 1045 N N . HIS A 1 129 ? 3.223 8.554 -11.351 1.00 94.19 129 HIS A N 1
ATOM 1046 C CA . HIS A 1 129 ? 4.446 9.100 -11.938 1.00 94.19 129 HIS A CA 1
ATOM 1047 C C . HIS A 1 129 ? 5.415 7.978 -12.323 1.00 94.19 129 HIS A C 1
ATOM 1049 O O . HIS A 1 129 ? 5.956 7.995 -13.424 1.00 94.19 129 HIS A O 1
ATOM 1055 N N . MET A 1 130 ? 5.568 6.967 -11.461 1.00 94.94 130 MET A N 1
ATOM 1056 C CA . MET A 1 130 ? 6.381 5.783 -11.752 1.00 94.94 130 MET A CA 1
ATOM 1057 C C . MET A 1 130 ? 5.899 5.065 -13.020 1.00 94.94 130 MET A C 1
ATOM 1059 O O . MET A 1 130 ? 6.711 4.743 -13.879 1.00 94.94 130 MET A O 1
ATOM 1063 N N . ALA A 1 131 ? 4.587 4.859 -13.169 1.00 93.31 131 ALA A N 1
ATOM 1064 C CA . ALA A 1 131 ? 4.021 4.202 -14.345 1.00 93.31 131 ALA A CA 1
ATOM 1065 C C . ALA A 1 131 ? 4.335 4.940 -15.650 1.00 93.31 131 ALA A C 1
ATOM 1067 O O . ALA A 1 131 ? 4.652 4.295 -16.642 1.00 93.31 131 ALA A O 1
ATOM 1068 N N . ILE A 1 132 ? 4.301 6.276 -15.635 1.00 92.19 132 ILE A N 1
ATOM 1069 C CA . ILE A 1 132 ? 4.683 7.089 -16.794 1.00 92.19 132 ILE A CA 1
ATOM 1070 C C . ILE A 1 132 ? 6.182 6.944 -17.078 1.00 92.19 132 ILE A C 1
ATOM 1072 O O . ILE A 1 132 ? 6.562 6.748 -18.227 1.00 92.19 132 ILE A O 1
ATOM 1076 N N . LEU A 1 133 ? 7.036 7.013 -16.052 1.00 92.88 133 LEU A N 1
ATOM 1077 C CA . LEU A 1 133 ? 8.488 6.917 -16.231 1.00 92.88 133 LEU A CA 1
ATOM 1078 C C . LEU A 1 133 ? 8.937 5.562 -16.780 1.00 92.88 133 LEU A C 1
ATOM 1080 O O . LEU A 1 133 ? 9.860 5.525 -17.587 1.00 92.88 133 LEU A O 1
ATOM 1084 N N . LEU A 1 134 ? 8.279 4.469 -16.391 1.00 92.44 134 LEU A N 1
ATOM 1085 C CA . LEU A 1 134 ? 8.591 3.135 -16.912 1.00 92.44 134 LEU A CA 1
ATOM 1086 C C . LEU A 1 134 ? 8.344 3.012 -18.423 1.00 92.44 134 LEU A C 1
ATOM 1088 O O . LEU A 1 134 ? 8.995 2.204 -19.076 1.00 92.44 134 LEU A O 1
ATOM 1092 N N . LEU A 1 135 ? 7.474 3.842 -19.014 1.00 91.56 135 LEU A N 1
ATOM 1093 C CA . LEU A 1 135 ? 7.300 3.868 -20.472 1.00 91.56 135 LEU A CA 1
ATOM 1094 C C . LEU A 1 135 ? 8.565 4.345 -21.204 1.00 91.56 135 LEU A C 1
ATOM 1096 O O . LEU A 1 135 ? 8.765 4.003 -22.366 1.00 91.56 135 LEU A O 1
ATOM 1100 N N . PHE A 1 136 ? 9.425 5.106 -20.521 1.00 91.88 136 PHE A N 1
ATOM 1101 C CA . PHE A 1 136 ? 10.684 5.612 -21.067 1.00 91.88 136 PHE A CA 1
ATOM 1102 C C . PHE A 1 136 ? 11.876 4.680 -20.815 1.00 91.88 136 PHE A C 1
ATOM 1104 O O . PHE A 1 136 ? 13.007 5.019 -21.146 1.00 91.88 136 PHE A O 1
ATOM 1111 N N . GLU A 1 137 ? 11.655 3.493 -20.244 1.00 89.56 137 GLU A N 1
ATOM 1112 C CA . GLU A 1 137 ? 12.720 2.492 -20.105 1.00 89.56 137 GLU A CA 1
ATOM 1113 C C . GLU A 1 137 ? 13.156 1.936 -21.471 1.00 89.56 137 GLU A C 1
ATOM 1115 O O . GLU A 1 137 ? 14.329 1.632 -21.676 1.00 89.56 137 GLU A O 1
ATOM 1120 N N . SER A 1 138 ? 12.220 1.837 -22.420 1.00 87.62 138 SER A N 1
ATOM 1121 C CA . SER A 1 138 ? 12.451 1.321 -23.776 1.00 87.62 138 SER A CA 1
ATOM 1122 C C . SER A 1 138 ? 12.303 2.372 -24.881 1.00 87.62 138 SER A C 1
ATOM 1124 O O . SER A 1 138 ? 12.496 2.049 -26.052 1.00 87.62 138 SER A O 1
ATOM 1126 N N . SER A 1 139 ? 11.935 3.609 -24.533 1.00 90.69 139 SER A N 1
ATOM 1127 C CA . SER A 1 139 ? 11.627 4.682 -25.486 1.00 90.69 139 SER A CA 1
ATOM 1128 C C . SER A 1 139 ? 12.171 6.024 -25.001 1.00 90.69 139 SER A C 1
ATOM 1130 O O . SER A 1 139 ? 11.833 6.463 -23.909 1.00 90.69 139 SER A O 1
ATOM 1132 N N . ASP A 1 140 ? 12.940 6.729 -25.830 1.00 89.62 140 ASP A N 1
ATOM 1133 C CA . ASP A 1 140 ? 13.481 8.050 -25.462 1.00 89.62 140 ASP A CA 1
ATOM 1134 C C . ASP A 1 140 ? 12.437 9.174 -25.574 1.00 89.62 140 ASP A C 1
ATOM 1136 O O . ASP A 1 140 ? 12.515 10.191 -24.882 1.00 89.62 140 ASP A O 1
ATOM 1140 N N . SER A 1 141 ? 11.437 9.003 -26.442 1.00 91.75 141 SER A N 1
ATOM 1141 C CA . SER A 1 141 ? 10.349 9.960 -26.623 1.00 91.75 141 SER A CA 1
ATOM 1142 C C . SER A 1 141 ? 9.026 9.261 -26.907 1.00 91.75 141 SER A C 1
ATOM 1144 O O . SER A 1 141 ? 8.961 8.312 -27.685 1.00 91.75 141 SER A O 1
ATOM 1146 N N . LEU A 1 142 ? 7.955 9.782 -26.312 1.00 91.38 142 LEU A N 1
ATOM 1147 C CA . LEU A 1 142 ? 6.583 9.346 -26.549 1.00 91.38 142 LEU A CA 1
ATOM 1148 C C . LEU A 1 142 ? 5.769 10.558 -26.983 1.00 91.38 142 LEU A C 1
ATOM 1150 O O . LEU A 1 142 ? 5.757 11.586 -26.302 1.00 91.38 142 LEU A O 1
ATOM 1154 N N . HIS A 1 143 ? 5.109 10.442 -28.130 1.00 88.44 143 HIS A N 1
ATOM 1155 C CA . HIS A 1 143 ? 4.223 11.478 -28.639 1.00 88.44 143 HIS A CA 1
ATOM 1156 C C . HIS A 1 143 ? 2.797 11.207 -28.174 1.00 88.44 143 HIS A C 1
ATOM 1158 O O . HIS A 1 143 ? 2.363 10.062 -28.077 1.00 88.44 143 HIS A O 1
ATOM 1164 N N . TYR A 1 144 ? 2.074 12.279 -27.870 1.00 80.88 144 TYR A N 1
ATOM 1165 C CA . TYR A 1 144 ? 0.675 12.198 -27.451 1.00 80.88 144 TYR A CA 1
ATOM 1166 C C . TYR A 1 144 ? -0.290 12.056 -28.652 1.00 80.88 144 TYR A C 1
ATOM 1168 O O . TYR A 1 144 ? -1.490 11.877 -28.448 1.00 80.88 144 TYR A O 1
ATOM 1176 N N . TRP A 1 145 ? 0.238 12.146 -29.883 1.00 56.34 145 TRP A N 1
ATOM 1177 C CA . TRP A 1 145 ? -0.457 12.132 -31.178 1.00 56.34 145 TRP A CA 1
ATOM 1178 C C . TRP A 1 145 ? 0.480 11.674 -32.295 1.00 56.34 145 TRP A C 1
ATOM 1180 O O . TRP A 1 145 ? 1.674 12.056 -32.242 1.00 56.34 145 TRP A O 1
#

Nearest PDB structures (foldseek):
  8jav-assembly1_U  TM=9.381E-01  e=3.016E-14  Homo sapiens
  8ij1-assembly1_A  TM=9.305E-01  e=1.259E-13  Homo sapiens
  7shl-assembly1_A  TM=9.370E-01  e=1.828E-13  Xenopus laevis
  8r5h-assembly1_A  TM=9.199E-01  e=8.643E-13  Homo sapiens
  5khr-assembly1_N  TM=8.478E-01  e=2.150E-06  Homo sapiens

InterPro domains:
  IPR001373 Cullin, N-terminal [PF00888] (1-37)
  IPR016158 Cullin homology domain [PS50069] (1-145)
  IPR016158 Cullin homology domain [SM00182] (1-116)
  IPR036317 Cullin homology domain superfamily [SSF75632] (1-144)
  IPR045093 Cullin [PTHR11932] (2-144)
  IPR059120 Cullin-like, alpha+beta domain [PF26557] (59-144)

pLDDT: mean 91.94, std 6.36, range [56.34, 97.88]

Solvent-accessible surface area (backbone atoms only — not comparable to full-atom values): 9141 Å² total; per-residue (Å²): 108,70,68,60,52,51,51,50,51,51,48,27,74,76,64,34,61,80,75,37,46,39,60,55,46,46,53,48,29,55,58,52,16,55,56,48,43,53,54,47,54,50,50,29,62,77,68,70,55,82,58,91,63,92,83,84,64,81,61,74,58,77,90,42,47,97,68,77,76,87,75,71,68,92,71,86,72,48,75,83,51,44,61,49,54,53,53,48,52,53,55,47,46,74,76,40,76,95,64,83,88,81,87,63,55,90,78,37,72,42,78,47,75,45,77,89,49,100,58,80,45,75,47,78,43,45,40,66,59,51,48,57,54,58,60,49,76,86,34,98,76,85,74,99,119